Protein AF-A0A942C5V6-F1 (afdb_monomer_lite)

Radius of gyration: 19.65 Å; chains: 1; bounding box: 62×23×54 Å

Structure (mmCIF, N/CA/C/O backbone):
data_AF-A0A942C5V6-F1
#
_entry.id   AF-A0A942C5V6-F1
#
loop_
_atom_site.group_PDB
_atom_site.id
_atom_site.type_symbol
_atom_site.label_atom_id
_atom_site.label_alt_id
_atom_site.label_comp_id
_atom_site.label_asym_id
_atom_site.label_entity_id
_atom_site.label_seq_id
_atom_site.pdbx_PDB_ins_code
_atom_site.Cartn_x
_atom_site.Cartn_y
_atom_site.Cartn_z
_atom_site.occupancy
_atom_site.B_iso_or_equiv
_atom_site.auth_seq_id
_atom_site.auth_comp_id
_atom_site.auth_asym_id
_atom_site.auth_atom_id
_atom_site.pdbx_PDB_model_num
ATOM 1 N N . MET A 1 1 ? -12.165 6.910 30.866 1.00 68.25 1 MET A N 1
ATOM 2 C CA . MET A 1 1 ? -12.726 6.127 29.734 1.00 68.25 1 MET A CA 1
ATOM 3 C C . MET A 1 1 ? -12.977 6.981 28.487 1.00 68.25 1 MET A C 1
ATOM 5 O O . MET A 1 1 ? -12.612 6.541 27.406 1.00 68.25 1 MET A O 1
ATOM 9 N N . GLN A 1 2 ? -13.492 8.211 28.615 1.00 85.50 2 GLN A N 1
ATOM 10 C CA . GLN A 1 2 ? -13.750 9.130 27.489 1.00 85.50 2 GLN A CA 1
ATOM 11 C C . GLN A 1 2 ? -12.512 9.449 26.628 1.00 85.50 2 GLN A C 1
ATOM 13 O O . GLN A 1 2 ? -12.563 9.293 25.414 1.00 85.50 2 GLN A O 1
ATOM 18 N N . LYS A 1 3 ? -11.364 9.772 27.247 1.00 88.94 3 LYS A N 1
ATOM 19 C CA . LYS A 1 3 ? -10.102 10.026 26.518 1.00 88.94 3 LYS A CA 1
ATOM 20 C C . LYS A 1 3 ? -9.685 8.855 25.614 1.00 88.94 3 LYS A C 1
ATOM 22 O O . LYS A 1 3 ? -9.271 9.074 24.485 1.00 88.94 3 LYS A O 1
ATOM 27 N N . ARG A 1 4 ? -9.847 7.605 26.077 1.00 91.69 4 ARG A N 1
ATOM 28 C CA . ARG A 1 4 ? -9.517 6.404 25.283 1.00 91.69 4 ARG A CA 1
ATOM 29 C C . ARG A 1 4 ? -10.424 6.268 24.062 1.00 91.69 4 ARG A C 1
ATOM 31 O O . ARG A 1 4 ? -9.908 5.962 22.994 1.00 91.69 4 ARG A O 1
ATOM 38 N N . LYS A 1 5 ? -11.730 6.532 24.216 1.00 90.56 5 LYS A N 1
ATOM 39 C CA . 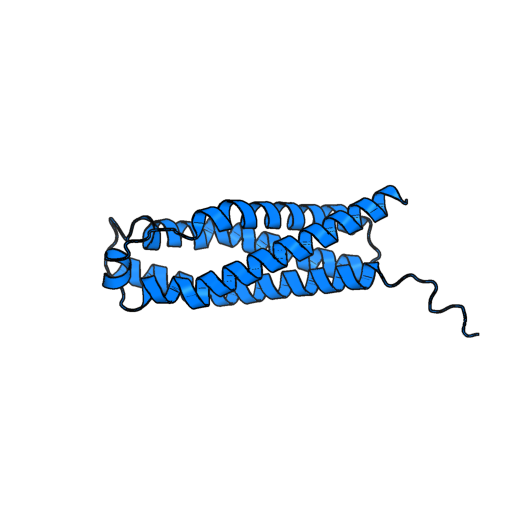LYS A 1 5 ? -12.707 6.527 23.112 1.00 90.56 5 LYS A CA 1
ATOM 40 C C . LYS A 1 5 ? -12.375 7.587 22.059 1.00 90.56 5 LYS A C 1
ATOM 42 O O . LYS A 1 5 ? -12.331 7.267 20.880 1.00 90.56 5 LYS A O 1
ATOM 47 N N . ILE A 1 6 ? -12.059 8.811 22.491 1.00 94.00 6 ILE A N 1
ATOM 48 C CA . ILE A 1 6 ? -11.652 9.900 21.588 1.00 94.00 6 ILE A CA 1
ATOM 49 C C . ILE A 1 6 ? -10.410 9.493 20.789 1.00 94.00 6 ILE A C 1
ATOM 51 O O . ILE A 1 6 ? -10.410 9.579 19.567 1.00 94.00 6 ILE A O 1
ATOM 55 N N . VAL A 1 7 ? -9.376 8.976 21.460 1.00 96.38 7 VAL A N 1
ATOM 56 C CA . VAL A 1 7 ? -8.151 8.532 20.778 1.00 96.38 7 VAL A CA 1
ATOM 57 C C . VAL A 1 7 ? -8.438 7.404 19.785 1.00 96.38 7 VAL A C 1
ATOM 59 O O . VAL A 1 7 ? -7.939 7.446 18.666 1.00 96.38 7 VAL A O 1
ATOM 62 N N . THR A 1 8 ? -9.261 6.415 20.151 1.00 96.12 8 THR A N 1
ATOM 63 C CA . THR A 1 8 ? -9.609 5.323 19.223 1.00 96.12 8 THR A CA 1
ATOM 64 C C . THR A 1 8 ? -10.367 5.829 18.003 1.00 96.12 8 THR A C 1
ATOM 66 O O . THR A 1 8 ? -10.067 5.388 16.898 1.00 96.12 8 THR A O 1
ATOM 69 N N . GLN A 1 9 ? -11.293 6.775 18.173 1.00 95.81 9 GLN A N 1
ATOM 70 C CA . GLN A 1 9 ? -12.003 7.377 17.046 1.00 95.81 9 GLN A CA 1
ATOM 71 C C . GLN A 1 9 ? -11.079 8.195 16.143 1.00 95.81 9 GLN A C 1
ATOM 73 O O . GLN A 1 9 ? -11.139 8.024 14.930 1.00 95.81 9 GLN A O 1
ATOM 78 N N . ILE A 1 10 ? -10.191 9.023 16.704 1.00 97.62 10 ILE A N 1
ATOM 79 C CA . ILE A 1 10 ? -9.213 9.793 15.917 1.00 97.62 10 ILE A CA 1
ATOM 80 C C . ILE A 1 10 ? -8.321 8.851 15.099 1.00 97.62 10 ILE A C 1
ATOM 82 O O . ILE A 1 10 ? -8.116 9.076 13.909 1.00 97.62 10 ILE A O 1
ATOM 86 N N . VAL A 1 11 ? -7.822 7.775 15.716 1.00 98.31 11 VAL A N 1
ATOM 87 C CA . VAL A 1 11 ? -6.972 6.792 15.029 1.00 98.31 11 VAL A CA 1
ATOM 88 C C . VAL A 1 11 ? -7.740 6.051 13.938 1.00 98.31 11 VAL A C 1
ATOM 90 O O . VAL A 1 11 ? -7.197 5.866 12.856 1.00 98.31 11 VAL A O 1
ATOM 93 N N . LEU A 1 12 ? -8.991 5.652 14.182 1.00 98.06 12 LEU A N 1
ATOM 94 C CA . LEU A 1 12 ? -9.815 4.996 13.164 1.00 98.06 12 LEU A CA 1
ATOM 95 C C . LEU A 1 12 ? -10.106 5.921 11.978 1.00 98.06 12 LEU A C 1
ATOM 97 O O . LEU A 1 12 ? -9.969 5.491 10.837 1.00 98.06 12 LEU A O 1
ATOM 101 N N . TRP A 1 13 ? -10.455 7.184 12.232 1.00 98.38 13 TRP A N 1
ATOM 102 C CA . TRP A 1 13 ? -10.629 8.186 11.180 1.00 98.38 13 TRP A CA 1
ATOM 103 C C . TRP A 1 13 ? -9.346 8.376 10.371 1.00 98.38 13 TRP A C 1
ATOM 105 O O . TRP A 1 13 ? -9.364 8.253 9.147 1.00 98.38 13 TRP A O 1
ATOM 115 N N . GLY A 1 14 ? -8.222 8.619 11.051 1.00 98.56 14 GLY A N 1
ATOM 116 C CA . GLY A 1 14 ? -6.920 8.784 10.405 1.00 98.56 14 GLY A CA 1
ATOM 117 C C . GLY A 1 14 ? -6.515 7.557 9.588 1.00 98.56 14 GLY A C 1
ATOM 118 O O . GLY A 1 14 ? -6.042 7.691 8.458 1.00 98.56 14 GLY A O 1
ATOM 119 N N . PHE A 1 15 ? -6.778 6.357 10.108 1.00 98.75 15 PHE A N 1
ATOM 120 C CA . PHE A 1 15 ? -6.570 5.108 9.386 1.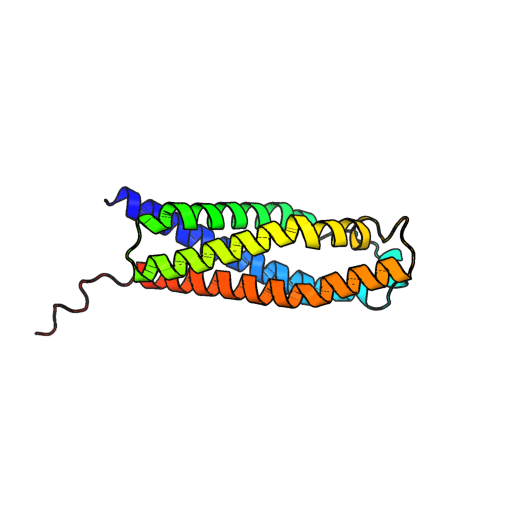00 98.75 15 PHE A CA 1
ATOM 121 C C . PHE A 1 15 ? -7.435 5.026 8.129 1.00 98.75 15 PHE A C 1
ATOM 123 O O . PHE A 1 15 ? -6.895 4.834 7.049 1.00 98.75 15 PHE A O 1
ATOM 130 N N . VAL A 1 16 ? -8.756 5.197 8.233 1.00 98.56 16 VAL A N 1
ATOM 131 C CA . VAL A 1 16 ? -9.670 5.058 7.087 1.00 98.56 16 VAL A CA 1
ATOM 132 C C . VAL A 1 16 ? -9.334 6.056 5.979 1.00 98.56 16 VAL A C 1
ATOM 134 O O . VAL A 1 16 ? -9.327 5.680 4.807 1.00 98.56 16 VAL A O 1
ATOM 137 N N . LEU A 1 17 ? -9.017 7.303 6.339 1.00 98.69 17 LEU A N 1
ATOM 138 C CA . LEU A 1 17 ? -8.647 8.341 5.377 1.00 98.69 17 LEU A CA 1
ATOM 139 C C . LEU A 1 17 ? -7.306 8.035 4.700 1.00 98.69 17 LEU A C 1
ATOM 141 O O . LEU A 1 17 ? -7.217 8.062 3.474 1.00 98.69 17 LEU A O 1
ATOM 145 N N . SER A 1 18 ? -6.271 7.698 5.475 1.00 98.69 18 SER A N 1
ATOM 146 C CA . SER A 1 18 ? -4.951 7.367 4.914 1.00 98.69 18 SER A CA 1
ATOM 147 C C . SER A 1 18 ? -4.971 6.077 4.085 1.00 98.69 18 SER A C 1
ATOM 149 O O . SER A 1 18 ? -4.372 6.037 3.012 1.00 98.69 18 SER A O 1
ATOM 151 N N . ALA A 1 19 ? -5.713 5.056 4.521 1.00 98.62 19 ALA A N 1
ATOM 152 C CA . ALA A 1 19 ? -5.923 3.811 3.786 1.00 98.62 19 ALA A CA 1
ATOM 153 C C . ALA A 1 19 ? -6.658 4.049 2.462 1.00 98.62 19 ALA A C 1
ATOM 155 O O . ALA A 1 19 ? -6.251 3.509 1.434 1.00 98.62 19 ALA A O 1
ATOM 156 N N . GLY A 1 20 ? -7.706 4.880 2.468 1.00 98.50 20 GLY A N 1
ATOM 157 C CA . GLY A 1 20 ? -8.443 5.255 1.261 1.00 98.50 20 GLY A CA 1
ATOM 158 C C . GLY A 1 20 ? -7.563 6.006 0.261 1.00 98.50 20 GLY A C 1
ATOM 159 O O . GLY A 1 20 ? -7.512 5.632 -0.910 1.00 98.50 20 GLY A O 1
ATOM 160 N N . LEU A 1 21 ? -6.798 7.001 0.730 1.00 98.25 21 LEU A N 1
ATOM 161 C CA . LEU A 1 21 ? -5.838 7.739 -0.099 1.00 98.25 21 LEU A CA 1
ATOM 162 C C . LEU A 1 21 ? -4.788 6.811 -0.718 1.00 98.25 21 LEU A C 1
ATOM 164 O O . LEU A 1 21 ? -4.545 6.876 -1.923 1.00 98.25 21 LEU A O 1
ATOM 168 N N . LEU A 1 22 ? -4.185 5.928 0.083 1.00 98.25 22 LEU A N 1
ATOM 169 C CA . LEU A 1 22 ? -3.163 5.009 -0.410 1.00 98.25 22 LEU A CA 1
ATOM 170 C C . LEU A 1 22 ? -3.748 3.964 -1.368 1.00 98.25 22 LEU A C 1
ATOM 172 O O . LEU A 1 22 ? -3.114 3.634 -2.367 1.00 98.25 22 LEU A O 1
ATOM 176 N N . THR A 1 23 ? -4.961 3.474 -1.104 1.00 98.38 23 THR A N 1
ATOM 177 C CA . THR A 1 23 ? -5.665 2.538 -1.992 1.00 98.38 23 THR A CA 1
ATOM 178 C C . THR A 1 23 ? -5.946 3.189 -3.343 1.00 98.38 23 THR A C 1
ATOM 180 O O . THR A 1 23 ? -5.561 2.636 -4.371 1.00 98.38 23 THR A O 1
ATOM 183 N N . GLY A 1 24 ? -6.532 4.391 -3.356 1.00 97.88 24 GLY A N 1
ATOM 184 C CA . GLY A 1 24 ? -6.789 5.139 -4.588 1.00 97.88 24 GLY A CA 1
ATOM 185 C C . GLY A 1 24 ? -5.507 5.459 -5.360 1.00 97.88 24 GLY A C 1
ATOM 186 O O . GLY A 1 24 ? -5.429 5.199 -6.558 1.00 97.88 24 GLY A O 1
ATOM 187 N N . GLY A 1 25 ? -4.467 5.936 -4.668 1.00 97.62 25 GLY A N 1
ATOM 188 C CA . GLY A 1 25 ? -3.163 6.205 -5.277 1.00 97.62 25 GLY A CA 1
ATOM 189 C C . GLY A 1 25 ? -2.502 4.951 -5.853 1.00 97.62 25 GLY A C 1
ATOM 190 O O . GLY A 1 25 ? -1.946 4.991 -6.944 1.00 97.62 25 GLY A O 1
ATOM 191 N N . SER A 1 26 ? -2.610 3.813 -5.166 1.00 97.25 26 SER A N 1
ATOM 192 C CA . SER A 1 26 ? -2.088 2.522 -5.629 1.00 97.25 26 SER A CA 1
ATOM 193 C C . SER A 1 26 ? -2.841 1.990 -6.854 1.00 97.25 26 SER A C 1
ATOM 195 O O . SER A 1 26 ? -2.221 1.397 -7.743 1.00 97.25 26 SER A O 1
ATOM 197 N N . ILE A 1 27 ? -4.160 2.208 -6.920 1.00 97.81 27 ILE A N 1
ATOM 198 C CA . ILE A 1 27 ? -4.973 1.894 -8.102 1.00 97.81 27 ILE A CA 1
ATOM 199 C C . ILE A 1 27 ? -4.542 2.774 -9.272 1.00 97.81 27 ILE A C 1
ATOM 201 O O . ILE A 1 27 ? -4.255 2.254 -10.345 1.00 97.81 27 ILE A O 1
ATOM 205 N N . PHE A 1 28 ? -4.415 4.084 -9.055 1.00 97.38 28 PHE A N 1
ATOM 206 C CA . PHE A 1 28 ? -3.927 5.016 -10.070 1.00 97.38 28 PHE A CA 1
ATOM 207 C C . PHE A 1 28 ? -2.519 4.645 -10.568 1.00 97.38 28 PHE A C 1
ATOM 209 O O . PHE A 1 28 ? -2.282 4.610 -11.774 1.00 97.38 28 PHE A O 1
ATOM 216 N N . GLU A 1 29 ? -1.599 4.285 -9.667 1.00 96.44 29 GLU A N 1
ATOM 217 C CA . GLU A 1 29 ? -0.254 3.830 -10.031 1.00 96.44 29 GLU A CA 1
ATOM 218 C C . GLU A 1 29 ? -0.303 2.600 -10.944 1.00 96.44 29 GLU A C 1
ATOM 220 O O . GLU A 1 29 ? 0.360 2.580 -11.977 1.00 96.44 29 GLU A O 1
ATOM 225 N N . GLY A 1 30 ? -1.096 1.581 -10.602 1.00 95.94 30 GLY A N 1
ATOM 226 C CA . GLY A 1 30 ? -1.141 0.343 -11.387 1.00 95.94 30 GLY A CA 1
ATOM 227 C C . GLY A 1 30 ? -1.956 0.445 -12.677 1.00 95.94 30 GLY A C 1
ATOM 228 O O . GLY A 1 30 ? -1.589 -0.170 -13.674 1.00 95.94 30 GLY A O 1
ATOM 229 N N . ALA A 1 31 ? -3.047 1.212 -12.675 1.00 96.62 31 ALA A N 1
ATOM 230 C CA . ALA A 1 31 ? -3.971 1.303 -13.805 1.00 96.62 31 ALA A CA 1
ATOM 231 C C . ALA A 1 31 ? -3.606 2.407 -14.805 1.00 96.62 31 ALA A C 1
ATOM 233 O O . ALA A 1 31 ? -3.906 2.268 -15.987 1.00 96.62 31 ALA A O 1
ATOM 234 N N . VAL A 1 32 ? -2.975 3.493 -14.346 1.00 95.69 32 VAL A N 1
ATOM 235 C CA . VAL A 1 32 ? -2.667 4.663 -15.183 1.00 95.69 32 VAL A CA 1
ATOM 236 C C . VAL A 1 32 ? -1.167 4.820 -15.384 1.00 95.69 32 VAL A C 1
ATOM 238 O O . VAL A 1 32 ? -0.716 4.800 -16.522 1.00 95.69 32 VAL A O 1
ATOM 241 N N . LEU A 1 33 ? -0.375 4.941 -14.313 1.00 95.50 33 LEU A N 1
ATOM 242 C CA . LEU A 1 33 ? 1.060 5.228 -14.458 1.00 95.50 33 LEU A CA 1
ATOM 243 C C . LEU A 1 33 ? 1.849 4.037 -15.002 1.00 95.50 33 LEU A C 1
ATOM 245 O O . LEU A 1 33 ? 2.629 4.190 -15.937 1.00 95.50 33 LEU A O 1
ATOM 249 N N . THR A 1 34 ? 1.619 2.843 -14.456 1.00 96.25 34 THR A N 1
ATOM 250 C CA . THR A 1 34 ? 2.382 1.640 -14.811 1.00 96.25 34 THR A CA 1
ATOM 251 C C . THR A 1 34 ? 2.295 1.316 -16.304 1.00 96.25 34 THR A C 1
ATOM 253 O O . THR A 1 34 ? 3.339 1.054 -16.904 1.00 96.25 34 THR A O 1
ATOM 256 N N . PRO A 1 35 ? 1.120 1.353 -16.967 1.00 96.75 35 PRO A N 1
ATOM 257 C CA . PRO A 1 35 ? 1.052 1.145 -18.411 1.00 96.75 35 PRO A CA 1
ATOM 258 C C . PRO A 1 35 ? 1.854 2.166 -19.223 1.00 96.75 35 PRO A C 1
ATOM 260 O O . PRO A 1 35 ? 2.454 1.778 -20.220 1.00 96.75 35 PRO A O 1
ATOM 263 N N . LEU A 1 36 ? 1.931 3.433 -18.797 1.00 95.88 36 LEU A N 1
ATOM 264 C CA . LEU A 1 36 ? 2.636 4.474 -19.556 1.00 95.88 36 LEU A CA 1
ATOM 265 C C . LEU A 1 36 ? 4.122 4.145 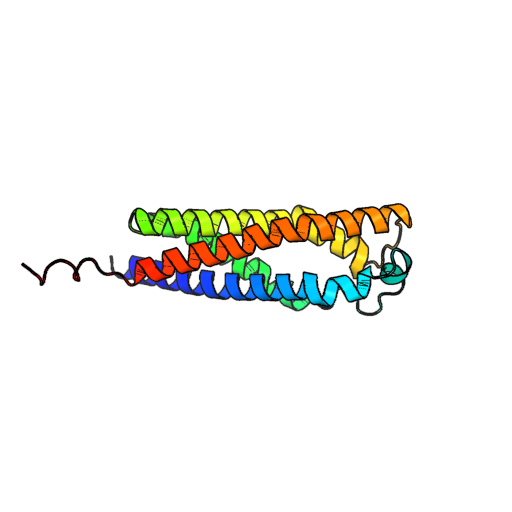-19.730 1.00 95.88 36 LEU A C 1
ATOM 267 O O . LEU A 1 36 ? 4.639 4.218 -20.844 1.00 95.88 36 LEU A O 1
ATOM 271 N N . TRP A 1 37 ? 4.790 3.705 -18.663 1.00 96.06 37 TRP A N 1
ATOM 272 C CA . TRP A 1 37 ? 6.218 3.389 -18.704 1.00 96.06 37 TRP A CA 1
ATOM 273 C C . TRP A 1 37 ? 6.528 1.910 -19.005 1.00 96.06 37 TRP A C 1
ATOM 275 O O . TRP A 1 37 ? 7.670 1.579 -19.326 1.00 96.06 37 TRP A O 1
ATOM 285 N N . SER A 1 38 ? 5.536 1.004 -18.972 1.00 96.88 38 SER A N 1
ATOM 286 C CA . SER A 1 38 ? 5.733 -0.451 -19.174 1.00 96.88 38 SER A CA 1
ATOM 287 C C . SER A 1 38 ? 5.071 -1.066 -20.417 1.00 96.88 38 SER A C 1
ATOM 289 O O . SER A 1 38 ? 4.991 -2.293 -20.511 1.00 96.88 38 SER A O 1
ATOM 291 N N . HIS A 1 39 ? 4.563 -0.263 -2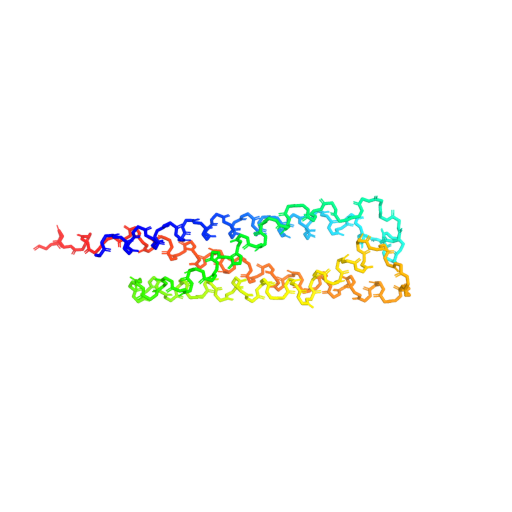1.356 1.00 96.06 39 HIS A N 1
ATOM 292 C CA . HIS A 1 39 ? 3.810 -0.773 -22.511 1.00 96.06 39 HIS A CA 1
ATOM 293 C C . HIS A 1 39 ? 4.659 -1.543 -23.541 1.00 96.06 39 HIS A C 1
ATOM 295 O O . HIS A 1 39 ? 4.136 -2.455 -24.176 1.00 96.06 39 HIS A O 1
ATOM 301 N N . ALA A 1 40 ? 5.941 -1.204 -23.708 1.00 97.19 40 ALA A N 1
ATOM 302 C CA . ALA A 1 40 ? 6.827 -1.783 -24.723 1.00 97.19 40 ALA A CA 1
ATOM 303 C C . ALA A 1 40 ? 8.218 -2.040 -24.126 1.00 97.19 40 ALA A C 1
ATOM 305 O O . ALA A 1 40 ? 9.174 -1.311 -24.380 1.00 97.19 40 ALA A O 1
ATOM 306 N N . LEU A 1 41 ? 8.307 -3.040 -23.249 1.00 97.19 41 LEU A N 1
ATOM 307 C CA . LEU A 1 41 ? 9.543 -3.369 -22.538 1.00 97.19 41 LEU A CA 1
ATOM 308 C C . LEU A 1 41 ? 10.589 -4.024 -23.457 1.00 97.19 41 LEU A C 1
ATOM 310 O O . LEU A 1 41 ? 10.204 -4.849 -24.285 1.00 97.19 41 LEU A O 1
ATOM 314 N N . PRO A 1 42 ? 11.895 -3.788 -23.211 1.00 97.81 42 PRO A N 1
ATOM 315 C CA . PRO A 1 42 ? 12.472 -2.877 -22.209 1.00 97.81 42 PRO A CA 1
ATOM 316 C C . PRO A 1 42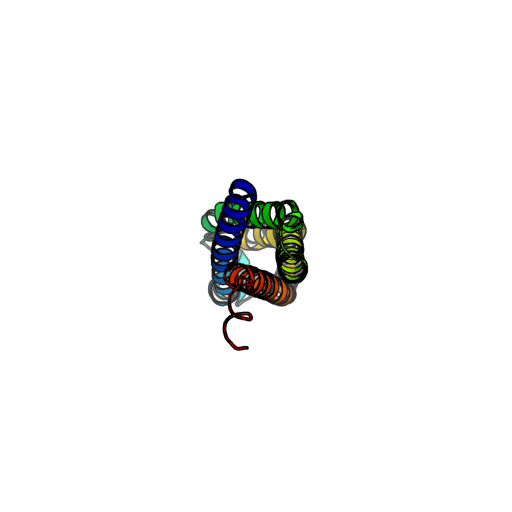 ? 12.539 -1.399 -22.645 1.00 97.81 42 PRO A C 1
ATOM 318 O O . PRO A 1 42 ? 12.834 -0.538 -21.813 1.00 97.81 42 PRO A O 1
ATOM 321 N N . GLU A 1 43 ? 12.287 -1.085 -23.916 1.00 97.94 43 GLU A N 1
ATOM 322 C CA . GLU A 1 43 ? 12.481 0.248 -24.503 1.00 97.94 43 GLU A CA 1
ATOM 323 C C . GLU A 1 43 ? 11.664 1.336 -23.795 1.00 97.94 43 GLU A C 1
ATOM 325 O O . GLU A 1 43 ? 12.206 2.399 -23.491 1.00 97.94 43 GLU A O 1
ATOM 330 N N . SER A 1 44 ? 10.404 1.062 -23.443 1.00 97.25 44 SER A N 1
ATOM 331 C CA . SER A 1 44 ? 9.524 2.030 -22.777 1.00 97.25 44 SER A CA 1
ATOM 332 C C . SER A 1 44 ? 10.031 2.466 -21.398 1.00 97.25 44 SER A C 1
ATOM 334 O O . SER A 1 44 ? 9.795 3.603 -21.000 1.00 97.25 44 SER A O 1
ATOM 336 N N . VAL A 1 45 ? 10.762 1.598 -20.682 1.00 97.56 45 VAL A N 1
ATOM 337 C CA . VAL A 1 45 ? 11.414 1.948 -19.404 1.00 97.56 45 VAL A CA 1
ATOM 338 C C . VAL A 1 45 ? 12.615 2.855 -19.651 1.00 97.56 45 VAL A C 1
ATOM 340 O O . VAL A 1 45 ? 12.778 3.859 -18.965 1.00 97.56 45 VAL A O 1
ATOM 343 N N . ARG A 1 46 ? 13.445 2.526 -20.649 1.00 97.44 46 ARG A N 1
ATOM 344 C CA . ARG A 1 46 ? 14.651 3.304 -20.980 1.00 97.44 46 ARG A CA 1
ATOM 345 C C . ARG A 1 46 ? 14.323 4.705 -21.482 1.00 97.44 46 ARG A C 1
ATOM 347 O O . ARG A 1 46 ? 15.074 5.641 -21.244 1.00 97.44 46 ARG A O 1
ATOM 354 N N . GLN A 1 47 ? 13.211 4.833 -22.196 1.00 96.44 47 GLN A N 1
ATOM 355 C CA . GLN A 1 47 ? 12.765 6.086 -22.796 1.00 96.44 47 GLN A CA 1
ATOM 356 C C . GLN A 1 47 ? 11.832 6.890 -21.883 1.00 96.44 47 GLN A C 1
ATOM 358 O O . GLN A 1 47 ? 11.390 7.965 -22.279 1.00 96.44 47 GLN A O 1
ATOM 363 N N . TRP A 1 48 ? 11.517 6.398 -20.678 1.00 96.12 48 TRP A N 1
ATOM 364 C CA . TRP A 1 48 ? 10.571 7.047 -19.774 1.00 96.12 48 TRP A CA 1
ATOM 365 C C . TRP A 1 48 ? 11.083 8.415 -19.295 1.00 96.12 48 TRP A C 1
ATOM 367 O O . TRP A 1 48 ? 12.023 8.462 -18.501 1.00 96.12 48 TRP A O 1
ATOM 377 N N . PRO A 1 49 ? 10.475 9.547 -19.697 1.00 94.19 49 PRO A N 1
ATOM 378 C CA . PRO A 1 49 ? 11.085 10.857 -19.470 1.00 94.19 49 PRO A CA 1
ATOM 379 C C . PRO A 1 49 ? 10.719 11.477 -18.114 1.00 94.19 49 PRO A C 1
ATOM 381 O O . PRO A 1 49 ? 11.312 12.478 -17.720 1.00 94.19 49 PRO A O 1
ATOM 384 N N . TYR A 1 50 ? 9.737 10.919 -17.401 1.00 92.75 50 TYR A N 1
ATOM 385 C CA . TYR A 1 50 ? 9.147 11.560 -16.219 1.00 92.75 50 TYR A CA 1
ATOM 386 C C . TYR A 1 50 ? 9.703 11.052 -14.882 1.00 92.75 50 TYR A C 1
ATOM 388 O O . TYR A 1 50 ? 9.365 11.607 -13.835 1.00 92.75 50 TYR A O 1
ATOM 396 N N . GLY A 1 51 ? 10.552 10.017 -14.898 1.00 90.56 51 GLY A N 1
ATOM 397 C CA . GLY A 1 51 ? 11.084 9.394 -13.685 1.00 90.56 51 GLY A CA 1
ATOM 398 C C . GLY A 1 51 ? 9.975 8.977 -12.710 1.00 90.56 51 GLY A C 1
ATOM 399 O O . GLY A 1 51 ? 8.874 8.615 -13.117 1.00 90.56 51 GLY A O 1
ATOM 400 N N . THR A 1 52 ? 10.234 9.074 -11.404 1.00 91.44 52 THR A N 1
ATOM 401 C CA . THR A 1 52 ? 9.254 8.725 -10.355 1.00 91.44 52 THR A CA 1
ATOM 402 C C . THR A 1 52 ? 8.322 9.895 -10.020 1.00 91.44 52 THR A C 1
ATOM 404 O O . THR A 1 52 ? 8.366 10.466 -8.925 1.00 91.44 52 THR A O 1
ATOM 407 N N . VAL A 1 53 ? 7.458 10.282 -10.961 1.00 91.81 53 VAL A N 1
ATOM 408 C CA . VAL A 1 53 ? 6.531 11.426 -10.815 1.00 91.81 53 VAL A CA 1
ATOM 409 C C . VAL A 1 53 ? 5.608 11.309 -9.589 1.00 91.81 53 VAL A C 1
ATOM 411 O O . VAL A 1 53 ? 5.287 12.303 -8.937 1.00 91.81 53 VAL A O 1
ATOM 414 N N . GLN A 1 54 ? 5.235 10.086 -9.214 1.00 92.44 54 GLN A N 1
ATOM 415 C CA . GLN A 1 54 ? 4.379 9.767 -8.073 1.00 92.44 54 GLN A CA 1
ATOM 416 C C . GLN A 1 54 ? 5.104 9.773 -6.719 1.00 92.44 54 GLN A C 1
ATOM 418 O O . GLN A 1 54 ? 4.448 9.731 -5.674 1.00 92.44 54 GLN A O 1
ATOM 423 N N . SER A 1 55 ? 6.440 9.846 -6.706 1.00 92.31 55 SER A N 1
ATOM 424 C CA . SER A 1 55 ? 7.252 9.738 -5.483 1.00 92.31 55 SER A CA 1
ATOM 425 C C . SER A 1 55 ? 6.833 10.733 -4.403 1.00 92.31 55 SER A C 1
ATOM 427 O O . SER A 1 55 ? 6.708 10.352 -3.243 1.00 92.31 55 SER A O 1
ATOM 429 N N . LYS A 1 56 ? 6.534 11.985 -4.774 1.00 94.00 56 LYS A N 1
ATOM 430 C CA . LYS A 1 56 ? 6.112 13.037 -3.832 1.00 94.00 56 LYS A CA 1
ATOM 431 C C . LYS A 1 56 ? 4.816 12.686 -3.101 1.00 94.00 56 LYS A C 1
ATOM 433 O O . LYS A 1 56 ? 4.710 12.926 -1.902 1.00 94.00 56 LYS A O 1
ATOM 438 N N . PHE A 1 57 ? 3.849 12.099 -3.806 1.00 96.38 57 PHE A N 1
ATOM 439 C CA . PHE A 1 57 ? 2.597 11.652 -3.201 1.00 96.38 57 PHE A CA 1
ATOM 440 C C . PHE A 1 57 ? 2.850 10.490 -2.232 1.00 96.38 57 PHE A C 1
ATOM 442 O O . PHE A 1 57 ? 2.473 10.557 -1.060 1.00 96.38 57 PHE A O 1
ATOM 449 N N . PHE A 1 58 ? 3.547 9.444 -2.689 1.00 96.62 58 PHE A N 1
ATOM 450 C CA . PHE A 1 58 ? 3.782 8.249 -1.875 1.00 96.62 58 PHE A CA 1
ATOM 451 C C . PHE A 1 58 ? 4.743 8.478 -0.705 1.00 96.62 58 PHE A C 1
ATOM 453 O O . PHE A 1 58 ? 4.610 7.789 0.309 1.00 96.62 58 PHE A O 1
ATOM 460 N N . ALA A 1 59 ? 5.638 9.466 -0.798 1.00 95.62 59 ALA A N 1
ATOM 461 C CA . ALA A 1 59 ? 6.512 9.899 0.291 1.00 95.62 59 ALA A CA 1
ATOM 462 C C . ALA A 1 59 ? 5.732 10.433 1.502 1.00 95.62 59 ALA A C 1
ATOM 464 O O . ALA A 1 59 ? 6.238 10.377 2.618 1.00 95.62 59 ALA A O 1
ATOM 465 N N . VAL A 1 60 ? 4.500 10.913 1.304 1.00 97.31 60 VAL A N 1
ATOM 466 C CA . VAL A 1 60 ? 3.618 11.367 2.389 1.00 97.31 60 VAL A CA 1
ATOM 467 C C . VAL A 1 60 ? 2.560 10.314 2.712 1.00 97.31 60 VAL A C 1
ATOM 469 O O . VAL A 1 60 ? 2.367 9.963 3.876 1.00 97.31 60 VAL A O 1
ATOM 472 N N . ALA A 1 61 ? 1.894 9.770 1.690 1.00 97.88 61 ALA A N 1
ATOM 473 C CA . ALA A 1 61 ? 0.786 8.837 1.876 1.00 97.88 61 ALA A CA 1
ATOM 474 C C . ALA A 1 61 ? 1.221 7.531 2.564 1.00 97.88 61 ALA A C 1
ATOM 476 O O . ALA A 1 61 ? 0.528 7.051 3.463 1.00 97.88 61 ALA A O 1
ATOM 477 N N . THR A 1 62 ? 2.381 6.974 2.191 1.00 97.75 62 THR A N 1
ATOM 478 C CA . THR A 1 62 ? 2.847 5.684 2.729 1.00 97.75 62 THR A CA 1
ATOM 479 C C . THR A 1 62 ? 3.240 5.786 4.207 1.00 97.75 62 THR A C 1
ATOM 481 O O . THR A 1 62 ? 2.728 4.983 4.991 1.00 97.75 62 THR A O 1
ATOM 484 N N . PRO A 1 63 ? 4.066 6.761 4.653 1.00 98.00 63 PRO A N 1
ATOM 485 C CA . PRO A 1 63 ? 4.372 6.907 6.078 1.00 98.00 63 PRO A CA 1
ATOM 486 C C . PRO A 1 63 ? 3.145 7.231 6.931 1.00 98.00 63 PRO A C 1
ATOM 488 O O . PRO A 1 63 ? 3.023 6.716 8.040 1.00 98.00 63 PRO A O 1
ATOM 491 N N . LEU A 1 64 ? 2.209 8.035 6.413 1.00 98.25 64 LEU A N 1
ATOM 492 C CA . LEU A 1 64 ? 0.974 8.356 7.127 1.00 98.25 64 LEU A CA 1
ATOM 493 C C . LEU A 1 64 ? 0.113 7.105 7.345 1.00 98.25 64 LEU A C 1
ATOM 495 O O . LEU A 1 64 ? -0.356 6.852 8.455 1.00 98.25 64 LEU A O 1
ATOM 499 N N . TYR A 1 65 ? -0.047 6.289 6.304 1.00 98.75 65 TYR A N 1
ATOM 500 C CA . TYR A 1 65 ? -0.754 5.017 6.406 1.00 98.75 65 TYR A CA 1
ATOM 501 C C . TYR A 1 65 ? -0.047 4.029 7.342 1.00 98.75 65 TYR A C 1
ATOM 503 O O . TYR A 1 65 ? -0.706 3.357 8.137 1.00 98.75 65 TYR A O 1
ATOM 511 N N . ALA A 1 66 ? 1.286 3.965 7.308 1.00 98.69 66 ALA A N 1
ATOM 512 C CA . ALA A 1 66 ? 2.074 3.139 8.221 1.00 98.69 66 ALA A CA 1
ATOM 513 C C . ALA A 1 66 ? 1.864 3.550 9.685 1.00 98.69 66 ALA A C 1
ATOM 515 O O . ALA A 1 66 ? 1.594 2.699 10.537 1.00 98.69 66 ALA A O 1
ATOM 516 N N . LEU A 1 67 ? 1.924 4.858 9.960 1.00 98.62 67 LEU A N 1
ATOM 517 C CA . LEU A 1 67 ? 1.691 5.428 11.282 1.00 98.62 67 LEU A CA 1
ATOM 518 C C . LEU A 1 67 ? 0.310 5.037 11.811 1.00 98.62 67 LEU A C 1
ATOM 520 O O . LEU A 1 67 ? 0.206 4.528 12.926 1.00 98.62 67 LEU A O 1
ATOM 524 N N . PHE A 1 68 ? -0.747 5.234 11.019 1.00 98.75 68 PHE A N 1
ATOM 525 C CA . PHE A 1 68 ? -2.098 4.899 11.463 1.00 98.75 68 PHE A CA 1
ATOM 526 C C . PHE A 1 68 ? -2.359 3.395 11.523 1.00 98.75 68 PHE A C 1
ATOM 528 O O . PHE A 1 68 ? -3.099 2.966 12.403 1.00 98.75 68 PHE A O 1
ATOM 535 N N . SER A 1 69 ? -1.725 2.584 10.674 1.00 98.69 69 SER A N 1
ATOM 536 C CA . SER A 1 69 ? -1.790 1.118 10.770 1.00 98.69 69 SER A CA 1
ATOM 537 C C . SER A 1 69 ? -1.204 0.632 12.096 1.00 98.69 69 SER A C 1
ATOM 539 O O . SER A 1 69 ? -1.845 -0.131 12.819 1.00 98.69 69 SER A O 1
ATOM 541 N N . LEU A 1 70 ? -0.023 1.138 12.470 1.00 98.75 70 LEU A N 1
ATOM 542 C CA . LEU A 1 70 ? 0.610 0.818 13.748 1.00 98.75 70 LEU A CA 1
ATOM 543 C C . LEU A 1 70 ? -0.205 1.351 14.932 1.00 98.75 70 LEU A C 1
ATOM 545 O O . LEU A 1 70 ? -0.477 0.614 15.881 1.00 98.75 70 LEU A O 1
ATOM 549 N N . ALA A 1 71 ? -0.628 2.616 14.877 1.00 98.50 71 ALA A N 1
ATOM 550 C CA . ALA A 1 71 ? -1.446 3.217 15.923 1.00 98.50 71 ALA A CA 1
ATOM 551 C C . ALA A 1 71 ? -2.736 2.417 16.137 1.00 98.50 71 ALA A C 1
ATOM 553 O O . ALA A 1 71 ? -3.089 2.143 17.283 1.00 98.50 71 ALA A O 1
ATOM 554 N N . LEU A 1 72 ? -3.397 1.983 15.056 1.00 98.44 72 LEU A N 1
ATOM 55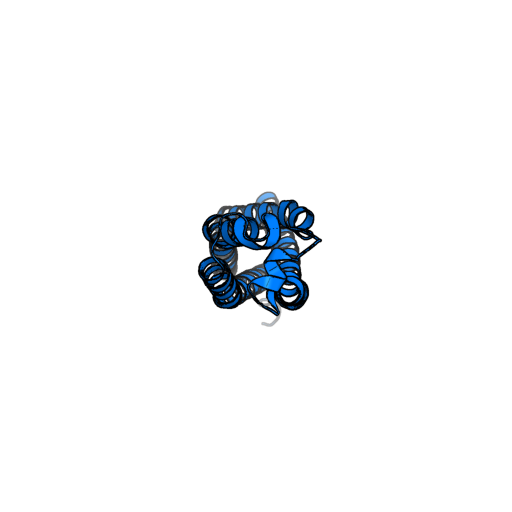5 C CA . LEU A 1 72 ? -4.621 1.191 15.111 1.00 98.44 72 LEU A CA 1
ATOM 556 C C . LEU A 1 72 ? -4.409 -0.127 15.862 1.00 98.44 72 LEU A C 1
ATOM 558 O O . LEU A 1 72 ? -5.200 -0.446 16.752 1.00 98.44 72 LEU A O 1
ATOM 562 N N . LEU A 1 73 ? -3.312 -0.842 15.592 1.00 98.38 73 LEU A N 1
ATOM 563 C CA . LEU A 1 73 ? -2.949 -2.051 16.339 1.00 98.38 73 LEU A CA 1
ATOM 564 C C . LEU A 1 73 ? -2.764 -1.761 17.831 1.00 98.38 73 LEU A C 1
ATOM 566 O O . LEU A 1 73 ? -3.329 -2.465 18.668 1.00 98.38 73 LEU A O 1
ATOM 570 N N . LEU A 1 74 ? -2.044 -0.692 18.176 1.00 98.12 74 LEU A N 1
ATOM 571 C CA . LEU A 1 74 ? -1.754 -0.336 19.568 1.00 98.12 74 LEU A CA 1
ATOM 572 C C . LEU A 1 74 ? -3.007 0.064 20.362 1.00 98.12 74 LEU A C 1
ATOM 574 O O . LEU A 1 74 ? -3.141 -0.296 21.538 1.00 98.12 74 LEU A O 1
ATOM 578 N N . VAL A 1 75 ? -3.932 0.804 19.742 1.00 97.25 75 VAL A N 1
ATOM 579 C CA . VAL A 1 75 ? -5.155 1.287 20.409 1.00 97.25 75 VAL A CA 1
ATOM 580 C C . VAL A 1 75 ? -6.304 0.279 20.361 1.00 97.25 75 VAL A C 1
ATOM 582 O O . VAL A 1 75 ? -7.229 0.377 21.167 1.00 97.25 75 VAL A O 1
ATOM 585 N N . SER A 1 76 ? -6.244 -0.730 19.484 1.00 96.31 76 SER A N 1
ATOM 586 C CA . SER A 1 76 ? -7.274 -1.773 19.342 1.00 96.31 76 SER A CA 1
ATOM 587 C C . SER A 1 76 ? -7.586 -2.516 20.651 1.00 96.31 76 SER A C 1
ATOM 589 O O . SER A 1 76 ? -8.713 -2.960 20.876 1.00 96.31 76 SER A O 1
ATOM 591 N N . ARG A 1 77 ? -6.616 -2.609 21.572 1.00 95.81 77 ARG A N 1
ATOM 592 C CA . ARG A 1 77 ? -6.800 -3.198 22.911 1.00 95.81 77 ARG A CA 1
ATOM 593 C C . ARG A 1 77 ? -7.825 -2.454 23.772 1.00 95.81 77 ARG A C 1
ATOM 595 O O . ARG A 1 77 ? -8.303 -3.005 24.759 1.00 95.81 77 ARG A O 1
ATOM 602 N N . TRP A 1 78 ? -8.157 -1.212 23.421 1.00 94.81 78 TRP A N 1
ATOM 603 C CA . TRP A 1 78 ? -9.197 -0.417 24.077 1.00 94.81 78 TRP A CA 1
ATOM 604 C C . TRP A 1 78 ? -10.579 -0.584 23.436 1.00 94.81 78 TRP A C 1
ATOM 606 O O . TRP A 1 78 ? -11.550 -0.057 23.972 1.00 94.81 78 TRP A O 1
ATOM 616 N N . MET A 1 79 ? -10.676 -1.311 22.320 1.00 94.62 79 MET A N 1
ATOM 617 C CA . MET A 1 79 ? -11.927 -1.558 21.602 1.00 94.62 79 MET A CA 1
ATOM 618 C C . MET A 1 79 ? -12.632 -2.829 22.110 1.00 94.62 79 MET A C 1
ATOM 620 O O . MET A 1 79 ? -11.946 -3.764 22.551 1.00 94.62 79 MET A O 1
ATOM 624 N N . PRO A 1 80 ? -13.974 -2.915 22.008 1.00 94.00 80 PRO A N 1
ATOM 625 C CA . PRO A 1 80 ? -14.729 -4.155 22.187 1.00 94.00 80 PRO A CA 1
ATOM 626 C C . PRO A 1 80 ? -14.232 -5.273 21.265 1.00 94.00 80 PRO A C 1
ATOM 628 O O . PRO A 1 80 ? -13.658 -5.012 20.208 1.00 94.00 80 PRO A O 1
ATOM 631 N N . GLN A 1 81 ? -14.466 -6.532 21.642 1.00 92.69 81 GLN A N 1
ATOM 632 C CA . GLN A 1 81 ? -13.875 -7.693 20.965 1.00 92.69 81 GLN A CA 1
ATOM 633 C C . GLN A 1 81 ? -14.192 -7.752 19.461 1.00 92.69 81 GLN A C 1
ATOM 635 O O . GLN A 1 81 ? -13.300 -8.034 18.662 1.00 92.69 81 GLN A O 1
ATOM 640 N N . GLN A 1 82 ? -15.435 -7.466 19.064 1.00 92.50 82 GLN A N 1
ATOM 641 C CA . GLN A 1 82 ? -15.844 -7.520 17.658 1.00 92.50 82 GLN A CA 1
ATOM 642 C C . GLN A 1 82 ? -15.164 -6.427 16.826 1.00 92.50 82 GLN A C 1
ATOM 644 O O . GLN A 1 82 ? -14.589 -6.727 15.784 1.00 92.50 82 GLN A O 1
ATOM 649 N N . GLN A 1 83 ? -15.142 -5.188 17.324 1.00 95.88 83 GLN A N 1
ATOM 650 C CA . GLN A 1 83 ? -14.433 -4.075 16.691 1.00 95.88 83 GLN A CA 1
ATOM 651 C C . GLN A 1 83 ? -12.917 -4.327 16.625 1.00 95.88 83 GLN A C 1
ATOM 653 O O . GLN A 1 83 ? -12.282 -4.090 15.598 1.00 95.88 83 GLN A O 1
ATOM 658 N N . ARG A 1 84 ? -12.339 -4.865 17.706 1.00 96.94 84 ARG A N 1
ATOM 659 C CA . ARG A 1 84 ? -10.910 -5.171 17.822 1.00 96.94 84 ARG A CA 1
ATOM 660 C C . ARG A 1 84 ? -10.440 -6.134 16.740 1.00 96.94 84 ARG A C 1
ATOM 662 O O . ARG A 1 84 ? -9.394 -5.884 16.158 1.00 96.94 84 ARG A O 1
ATOM 669 N N . LYS A 1 85 ? -11.192 -7.204 16.457 1.00 97.44 85 LYS A N 1
ATOM 670 C CA . LYS A 1 85 ? -10.831 -8.176 15.407 1.00 97.44 85 LYS A CA 1
ATOM 671 C C . LYS A 1 85 ? -10.617 -7.481 14.059 1.00 97.44 85 LYS A C 1
ATOM 673 O O . LYS A 1 85 ? -9.585 -7.680 13.428 1.00 97.44 85 LYS A O 1
ATOM 678 N N . TRP A 1 86 ? -11.544 -6.610 13.668 1.00 98.31 86 TRP A N 1
ATOM 679 C CA . TRP A 1 86 ? -11.450 -5.857 12.416 1.00 98.31 86 TRP A CA 1
ATOM 680 C C . TRP A 1 86 ? -10.317 -4.829 12.426 1.00 98.31 86 TRP A C 1
ATOM 682 O O . TRP A 1 86 ? -9.578 -4.739 11.451 1.00 98.31 86 TRP A O 1
ATOM 692 N N . ALA A 1 87 ? -10.113 -4.121 13.541 1.00 98.19 87 ALA A N 1
ATOM 693 C CA . ALA A 1 87 ? -8.992 -3.192 13.692 1.00 98.19 87 ALA A CA 1
ATOM 694 C C . ALA A 1 87 ? -7.623 -3.894 13.594 1.00 98.19 87 ALA A C 1
ATOM 696 O O . ALA A 1 87 ? -6.687 -3.339 13.024 1.00 98.19 87 ALA A O 1
ATOM 697 N N . TRP A 1 88 ? -7.512 -5.122 14.111 1.00 98.06 88 TRP A N 1
ATOM 698 C CA . TRP A 1 88 ? -6.309 -5.947 13.985 1.00 98.06 88 TRP A CA 1
ATOM 699 C C . TRP A 1 88 ? -6.045 -6.368 12.546 1.00 98.06 88 TRP A C 1
ATOM 701 O O . TRP A 1 88 ? -4.934 -6.178 12.062 1.00 98.06 88 TRP A O 1
ATOM 711 N N . VAL A 1 89 ? -7.056 -6.908 11.860 1.00 98.31 89 VAL A N 1
ATOM 712 C CA . VAL A 1 89 ? -6.932 -7.296 10.445 1.00 98.31 89 VAL A CA 1
ATOM 713 C C . VAL A 1 89 ? -6.508 -6.092 9.605 1.00 98.31 89 VAL A C 1
ATOM 715 O O . VAL A 1 89 ? -5.539 -6.185 8.858 1.00 98.31 89 VAL A O 1
ATOM 718 N N . ALA A 1 90 ? -7.163 -4.946 9.800 1.00 98.56 90 ALA A N 1
ATOM 719 C CA . ALA A 1 90 ? -6.835 -3.700 9.118 1.00 98.56 90 ALA A CA 1
ATOM 720 C C . ALA A 1 90 ? -5.374 -3.279 9.359 1.00 98.56 90 ALA A C 1
ATOM 722 O O . ALA A 1 90 ? -4.590 -3.146 8.423 1.00 98.56 90 ALA A O 1
ATOM 723 N N . GLY A 1 91 ? -4.966 -3.143 10.623 1.00 98.50 91 GLY A N 1
ATOM 724 C CA . GLY A 1 91 ? -3.607 -2.722 10.960 1.00 98.50 91 GLY A CA 1
ATOM 725 C C . GLY A 1 91 ? -2.523 -3.695 10.478 1.00 98.50 91 GLY A C 1
ATOM 726 O O . GLY A 1 91 ? -1.493 -3.255 9.971 1.00 98.50 91 GLY A O 1
ATOM 727 N N . LEU A 1 92 ? -2.749 -5.012 10.581 1.00 98.62 92 LEU A N 1
ATOM 728 C CA . LEU A 1 92 ? -1.787 -6.027 10.138 1.00 98.62 92 LEU A CA 1
ATOM 729 C C . LEU A 1 92 ? -1.639 -6.046 8.617 1.00 98.62 92 LEU A C 1
ATOM 731 O O . LEU A 1 92 ? -0.514 -6.006 8.123 1.00 98.62 92 LEU A O 1
ATOM 735 N N . CYS A 1 93 ? -2.747 -6.057 7.870 1.00 98.62 93 CYS A N 1
ATOM 736 C CA . CYS A 1 93 ? -2.700 -5.965 6.411 1.00 98.62 93 CYS A CA 1
ATOM 737 C C . CYS A 1 93 ? -1.996 -4.675 5.968 1.00 98.62 93 CYS A C 1
ATOM 739 O O . CYS A 1 93 ? -1.165 -4.714 5.061 1.00 98.62 93 CYS A O 1
ATOM 741 N N . GLY A 1 94 ? -2.262 -3.552 6.645 1.00 98.25 94 GLY A N 1
ATOM 742 C CA . GLY A 1 94 ? -1.582 -2.289 6.378 1.00 98.25 94 GLY A CA 1
ATOM 743 C C . GLY A 1 94 ? -0.074 -2.344 6.587 1.00 98.25 94 GLY A C 1
ATOM 744 O O . GLY A 1 94 ? 0.673 -1.954 5.690 1.00 98.25 94 GLY A O 1
ATOM 745 N N . LEU A 1 95 ? 0.394 -2.903 7.706 1.00 98.50 95 LEU A N 1
ATOM 746 C CA . LEU A 1 95 ? 1.830 -3.060 7.947 1.00 98.50 95 LEU A CA 1
ATOM 747 C C . LEU A 1 95 ? 2.495 -4.022 6.959 1.00 98.50 95 LEU A C 1
ATOM 749 O O . LEU A 1 95 ? 3.588 -3.722 6.487 1.00 98.50 95 LEU A O 1
ATOM 753 N N . ILE A 1 96 ? 1.842 -5.130 6.597 1.00 98.56 96 ILE A N 1
ATOM 754 C CA . ILE A 1 96 ? 2.363 -6.060 5.582 1.00 98.56 96 ILE A CA 1
ATOM 755 C C . ILE A 1 96 ? 2.564 -5.330 4.250 1.00 98.56 96 ILE A C 1
ATOM 757 O O . ILE A 1 96 ? 3.628 -5.447 3.642 1.00 98.56 96 ILE A O 1
ATOM 761 N N . VAL A 1 97 ? 1.582 -4.531 3.818 1.00 98.19 97 VAL A N 1
ATOM 762 C CA . VAL A 1 97 ? 1.694 -3.724 2.594 1.00 98.19 97 VAL A CA 1
ATOM 763 C C . VAL A 1 97 ? 2.846 -2.731 2.687 1.00 98.19 97 VAL A C 1
ATOM 765 O O . VAL A 1 97 ? 3.613 -2.609 1.734 1.00 98.19 97 VAL A O 1
ATOM 768 N N . VAL A 1 98 ? 2.985 -2.019 3.806 1.00 98.12 98 VAL A N 1
ATOM 769 C CA . VAL A 1 98 ? 4.056 -1.029 3.994 1.00 98.12 98 VAL A CA 1
ATOM 770 C C . VAL A 1 98 ? 5.427 -1.698 3.938 1.00 98.12 98 VAL A C 1
ATOM 772 O O . VAL A 1 98 ? 6.302 -1.233 3.211 1.00 98.12 98 VAL A O 1
ATOM 775 N N . ILE A 1 99 ? 5.604 -2.813 4.649 1.00 98.31 99 ILE A N 1
ATOM 776 C CA . ILE A 1 99 ? 6.859 -3.571 4.649 1.00 98.31 99 ILE A CA 1
ATOM 777 C C . ILE A 1 99 ? 7.176 -4.036 3.228 1.00 98.31 99 ILE A C 1
ATOM 779 O O . ILE A 1 99 ? 8.250 -3.723 2.726 1.00 98.31 99 ILE A O 1
ATOM 783 N N . ALA A 1 100 ? 6.229 -4.690 2.549 1.00 97.44 100 ALA A N 1
ATOM 784 C CA . ALA A 1 100 ? 6.403 -5.125 1.164 1.00 97.44 100 ALA A CA 1
ATOM 785 C C . ALA A 1 100 ? 6.707 -3.950 0.220 1.00 97.44 100 ALA A C 1
ATOM 787 O O . ALA A 1 100 ? 7.500 -4.081 -0.710 1.00 97.44 100 ALA A O 1
ATOM 788 N N . THR A 1 101 ? 6.115 -2.777 0.459 1.00 96.62 101 THR A N 1
ATOM 789 C CA . THR A 1 101 ? 6.381 -1.576 -0.340 1.00 96.62 101 THR A CA 1
ATOM 790 C C . THR A 1 101 ? 7.852 -1.196 -0.265 1.00 96.62 101 THR A C 1
ATOM 792 O O . THR A 1 101 ? 8.477 -1.037 -1.307 1.00 96.62 101 THR A O 1
ATOM 795 N N . PHE A 1 102 ? 8.431 -1.116 0.931 1.00 96.62 102 PHE A N 1
ATOM 796 C CA . PHE A 1 102 ? 9.828 -0.706 1.084 1.00 96.62 102 PHE A CA 1
ATOM 797 C C . PHE A 1 102 ? 10.838 -1.805 0.750 1.00 96.62 102 PHE A C 1
ATOM 799 O O . PHE A 1 102 ? 11.922 -1.495 0.263 1.00 96.62 102 PHE A O 1
ATOM 806 N N . THR A 1 103 ? 10.509 -3.076 0.983 1.00 96.94 103 THR A N 1
ATOM 807 C CA . THR A 1 103 ? 11.452 -4.184 0.760 1.00 96.94 103 THR A CA 1
ATOM 808 C C . THR A 1 103 ? 11.407 -4.749 -0.655 1.00 96.94 103 THR A C 1
ATOM 810 O O . THR A 1 103 ? 12.399 -5.316 -1.106 1.00 96.94 103 THR A O 1
ATOM 813 N N . PHE A 1 104 ? 10.286 -4.593 -1.365 1.00 97.12 104 PHE A N 1
ATOM 814 C CA . PHE A 1 104 ? 10.069 -5.212 -2.671 1.00 97.12 104 PHE A CA 1
ATOM 815 C C . PHE A 1 104 ? 9.709 -4.198 -3.764 1.00 97.12 104 PHE A C 1
ATOM 817 O O . PHE A 1 104 ? 10.442 -4.076 -4.743 1.00 97.12 104 PHE A O 1
ATOM 824 N N . PHE A 1 105 ? 8.625 -3.430 -3.609 1.00 96.56 105 PHE A N 1
ATOM 825 C CA . PHE A 1 105 ? 8.130 -2.567 -4.696 1.00 96.56 105 PHE A CA 1
ATOM 826 C C . PHE A 1 105 ? 9.020 -1.347 -4.951 1.00 96.56 105 PHE A C 1
ATOM 828 O O . PHE A 1 105 ? 9.352 -1.051 -6.097 1.00 96.56 105 PHE A O 1
ATOM 835 N N . PHE A 1 106 ? 9.428 -0.649 -3.893 1.00 95.75 106 PHE A N 1
ATOM 836 C CA . PHE A 1 106 ? 10.229 0.566 -3.988 1.00 95.75 106 PHE A CA 1
ATOM 837 C C . PHE A 1 106 ? 11.598 0.317 -4.650 1.00 95.75 106 PHE A C 1
ATOM 839 O O . PHE A 1 106 ? 11.918 1.041 -5.593 1.00 95.75 106 PHE A O 1
ATOM 846 N N . PRO A 1 107 ? 12.368 -0.734 -4.291 1.00 97.00 107 PRO A N 1
ATOM 847 C CA . PRO A 1 107 ? 13.604 -1.068 -5.001 1.00 97.00 107 PRO A CA 1
ATOM 848 C C . PRO A 1 107 ? 13.398 -1.357 -6.492 1.00 97.00 107 PRO A C 1
ATOM 850 O O . PRO A 1 107 ? 14.235 -0.972 -7.310 1.00 97.00 107 PRO A O 1
ATOM 853 N N . ILE A 1 108 ? 12.297 -2.024 -6.862 1.00 97.44 108 ILE A N 1
ATOM 854 C CA . ILE A 1 108 ? 11.986 -2.297 -8.270 1.00 97.44 108 ILE A CA 1
ATOM 855 C C . ILE A 1 108 ? 11.723 -0.988 -9.017 1.00 97.44 108 ILE A C 1
ATOM 857 O O . ILE A 1 108 ? 12.334 -0.762 -10.062 1.00 97.44 108 ILE A O 1
ATOM 861 N N . LEU A 1 109 ? 10.874 -0.109 -8.477 1.00 96.31 109 LEU A N 1
ATOM 862 C CA . LEU A 1 109 ? 10.563 1.186 -9.091 1.00 96.31 109 LEU A CA 1
ATOM 863 C C . LEU A 1 109 ? 11.801 2.079 -9.207 1.00 96.31 109 LEU A C 1
ATOM 865 O O . LEU A 1 109 ? 12.012 2.694 -10.246 1.00 96.31 109 LEU A O 1
ATOM 869 N N . GLN A 1 110 ? 12.672 2.105 -8.195 1.00 96.06 110 GLN A N 1
ATOM 870 C CA . GLN A 1 110 ? 13.919 2.870 -8.272 1.00 96.06 110 GLN A CA 1
ATOM 871 C C . GLN A 1 110 ? 14.833 2.382 -9.397 1.00 96.06 110 GLN A C 1
ATOM 873 O O . GLN A 1 110 ? 15.365 3.203 -10.136 1.00 96.06 110 GLN A O 1
ATOM 878 N N . LYS A 1 111 ? 15.003 1.065 -9.551 1.00 97.12 111 LYS A N 1
ATOM 879 C CA . LYS A 1 111 ? 15.844 0.491 -10.613 1.00 97.12 111 LYS A CA 1
ATOM 880 C C . LYS A 1 111 ? 15.232 0.643 -12.005 1.00 97.12 111 LYS A C 1
ATOM 882 O O . LYS A 1 111 ? 15.965 0.791 -12.976 1.00 97.12 111 LYS A O 1
ATOM 887 N N . THR A 1 112 ? 13.907 0.573 -12.103 1.00 96.06 112 THR A N 1
ATOM 888 C CA . THR A 1 112 ? 13.177 0.632 -13.374 1.00 96.06 112 THR A CA 1
ATOM 889 C C . THR A 1 112 ? 12.766 2.064 -13.688 1.00 96.06 112 THR A C 1
ATOM 891 O O . THR A 1 112 ? 13.524 2.770 -14.333 1.00 96.06 112 THR A O 1
ATOM 894 N N . GLU A 1 113 ? 11.620 2.522 -13.203 1.00 94.88 113 GLU A N 1
ATOM 895 C CA . GLU A 1 113 ? 11.072 3.854 -13.471 1.00 94.88 113 GLU A CA 1
ATOM 896 C C . GLU A 1 113 ? 12.011 5.010 -13.071 1.00 94.88 113 GLU A C 1
ATOM 898 O O . GLU A 1 113 ? 12.115 6.000 -13.791 1.00 94.88 113 GLU A O 1
ATOM 903 N N . GLY A 1 114 ? 12.709 4.899 -11.937 1.00 94.88 114 GLY A N 1
ATOM 904 C CA . GLY A 1 114 ? 13.577 5.962 -11.419 1.00 94.88 114 GLY A CA 1
ATOM 905 C C . GLY A 1 114 ? 14.906 6.093 -12.159 1.00 94.88 114 GLY A C 1
ATOM 906 O O . GLY A 1 114 ? 15.266 7.186 -12.584 1.00 94.88 114 GLY A O 1
ATOM 907 N N . ALA A 1 115 ? 15.629 4.985 -12.304 1.00 96.50 115 ALA A N 1
ATOM 908 C CA . ALA A 1 115 ? 16.938 4.930 -12.952 1.00 96.50 115 ALA A CA 1
ATOM 909 C C . ALA A 1 115 ? 16.863 4.541 -14.437 1.00 96.50 115 ALA A C 1
ATOM 911 O O . ALA A 1 115 ? 17.898 4.306 -15.053 1.00 96.50 115 ALA A O 1
ATOM 912 N N . GLN A 1 116 ? 15.660 4.414 -15.003 1.00 96.94 116 GLN A N 1
ATOM 913 C CA . GLN A 1 116 ? 15.409 4.025 -16.399 1.00 96.94 116 GLN A CA 1
ATOM 914 C C . GLN A 1 116 ? 16.075 2.692 -16.795 1.00 96.94 116 GLN A C 1
ATOM 916 O O . GLN A 1 116 ? 16.436 2.471 -17.951 1.00 96.94 116 GLN A O 1
ATOM 921 N N . GLY A 1 117 ? 16.266 1.784 -15.831 1.00 96.31 117 GLY A N 1
ATOM 922 C CA . GLY A 1 117 ? 16.974 0.522 -16.049 1.00 96.31 117 GLY A CA 1
ATOM 923 C C . GLY A 1 117 ? 18.487 0.667 -16.248 1.00 96.31 117 GLY A C 1
ATOM 924 O O . GLY A 1 117 ? 19.112 -0.255 -16.770 1.00 96.31 117 GLY A O 1
ATOM 925 N N . ALA A 1 118 ? 19.090 1.798 -15.865 1.00 96.44 118 ALA A N 1
ATOM 926 C CA . ALA A 1 118 ? 20.529 2.011 -15.978 1.00 96.44 118 ALA A CA 1
ATOM 927 C C . ALA A 1 118 ? 21.320 0.896 -15.271 1.00 96.44 118 ALA A C 1
ATOM 929 O O . ALA A 1 118 ? 21.072 0.568 -14.110 1.00 96.44 118 ALA A O 1
ATOM 930 N N . GLY A 1 119 ? 22.280 0.311 -15.991 1.00 96.00 119 GLY A N 1
ATOM 931 C CA . GLY A 1 119 ? 23.098 -0.801 -15.501 1.00 96.00 119 GLY A CA 1
ATOM 932 C C . GLY A 1 119 ? 22.412 -2.172 -15.511 1.00 96.00 119 GLY A C 1
ATOM 933 O O . GLY A 1 119 ? 23.041 -3.138 -15.093 1.00 96.00 119 GLY A O 1
ATOM 934 N N . LEU A 1 120 ? 21.167 -2.278 -15.990 1.00 97.81 120 LEU A N 1
ATOM 935 C CA . LEU A 1 120 ? 20.447 -3.545 -16.136 1.00 97.81 120 LEU A CA 1
ATOM 936 C C . LEU A 1 120 ? 20.390 -4.008 -17.594 1.00 97.81 120 LEU A C 1
ATOM 938 O O . LEU A 1 120 ? 20.280 -3.207 -18.530 1.00 97.81 120 LEU A O 1
ATOM 942 N N . SER A 1 121 ? 20.391 -5.325 -17.789 1.00 98.19 121 SER A N 1
ATOM 943 C CA . SER A 1 121 ? 20.089 -5.921 -19.090 1.00 98.19 121 SER A CA 1
ATOM 944 C C . SER A 1 121 ? 18.605 -5.747 -19.453 1.00 98.19 121 SER A C 1
ATOM 946 O O . SER A 1 121 ? 17.750 -5.492 -18.600 1.00 98.19 121 SER A O 1
ATOM 948 N N . GLY A 1 122 ? 18.269 -5.910 -20.737 1.00 98.00 122 GLY A N 1
ATOM 949 C CA . GLY A 1 122 ? 16.869 -5.885 -21.179 1.00 98.00 122 GLY A CA 1
ATOM 950 C C . GLY A 1 122 ? 16.016 -6.957 -20.489 1.00 98.00 122 GLY A C 1
ATOM 951 O O . GLY A 1 122 ? 14.904 -6.674 -20.050 1.00 98.00 122 GLY A O 1
ATOM 952 N N . GLU A 1 123 ? 16.566 -8.160 -20.315 1.00 98.19 123 GLU A N 1
ATOM 953 C CA . GLU A 1 123 ? 15.899 -9.272 -19.629 1.00 98.19 123 GLU A CA 1
ATOM 954 C C . GLU A 1 123 ? 15.656 -8.977 -18.145 1.00 98.19 123 GLU A C 1
ATOM 956 O O . GLU A 1 123 ? 14.593 -9.295 -17.609 1.00 98.19 123 GLU A O 1
ATOM 961 N N . GLU A 1 124 ? 16.612 -8.330 -17.472 1.00 98.31 124 GLU A N 1
ATOM 962 C CA . GLU A 1 124 ? 16.461 -7.938 -16.072 1.00 98.31 124 GLU A CA 1
ATOM 963 C C . GLU A 1 124 ? 15.359 -6.898 -15.889 1.00 98.31 124 GLU A C 1
ATOM 965 O O . GLU A 1 124 ? 14.553 -7.031 -14.966 1.00 98.31 124 GLU A O 1
ATOM 970 N N . ILE A 1 125 ? 15.289 -5.904 -16.782 1.00 98.44 125 ILE A N 1
ATOM 971 C CA . ILE A 1 125 ? 14.208 -4.911 -16.799 1.00 98.44 125 ILE A CA 1
ATOM 972 C C . ILE A 1 125 ? 12.866 -5.625 -16.967 1.00 98.44 125 ILE A C 1
ATOM 974 O O . ILE A 1 125 ? 11.979 -5.465 -16.129 1.00 98.44 125 ILE A O 1
ATOM 978 N N . VAL A 1 126 ? 12.730 -6.462 -17.999 1.00 98.56 126 VAL A N 1
ATOM 979 C CA . VAL A 1 126 ? 11.501 -7.221 -18.278 1.00 98.56 126 VAL A CA 1
ATOM 980 C C . VAL A 1 126 ? 11.080 -8.035 -17.050 1.00 98.56 126 VAL A C 1
ATOM 982 O O . VAL A 1 126 ? 9.945 -7.912 -16.582 1.00 98.56 126 VAL A O 1
ATOM 985 N N . ARG A 1 127 ? 12.005 -8.795 -16.454 1.00 98.50 127 ARG A N 1
ATOM 986 C CA . ARG A 1 127 ? 11.748 -9.604 -15.254 1.00 98.50 127 ARG A CA 1
ATOM 987 C C . ARG A 1 127 ? 11.244 -8.761 -14.083 1.00 98.50 127 ARG A C 1
ATOM 989 O O . ARG A 1 127 ? 10.244 -9.126 -13.466 1.00 98.50 127 ARG A O 1
ATOM 996 N N . LEU A 1 128 ? 11.922 -7.659 -13.760 1.00 98.38 128 LEU A N 1
ATOM 997 C CA . LEU A 1 128 ? 11.554 -6.801 -12.629 1.00 98.38 128 LEU A CA 1
ATOM 998 C C . LEU A 1 128 ? 10.176 -6.167 -12.828 1.00 98.38 128 LEU A C 1
ATOM 1000 O O . LEU A 1 128 ? 9.367 -6.148 -11.902 1.00 98.38 128 LEU A O 1
ATOM 1004 N N . VAL A 1 129 ? 9.874 -5.701 -14.039 1.00 98.06 129 VAL A N 1
ATOM 1005 C CA . VAL A 1 129 ? 8.576 -5.088 -14.336 1.00 98.06 129 VAL A CA 1
ATOM 1006 C C . VAL A 1 129 ? 7.447 -6.120 -14.303 1.00 98.06 129 VAL A C 1
ATOM 1008 O O . VAL A 1 129 ? 6.379 -5.838 -13.759 1.00 98.06 129 VAL A O 1
ATOM 1011 N N . HIS A 1 130 ? 7.669 -7.342 -14.793 1.00 98.12 130 HIS A N 1
ATOM 1012 C CA . HIS A 1 130 ? 6.687 -8.422 -14.647 1.00 98.12 130 HIS A CA 1
ATOM 1013 C C . HIS A 1 130 ? 6.461 -8.815 -13.186 1.00 98.12 130 HIS A C 1
ATOM 1015 O O . HIS A 1 130 ? 5.312 -9.028 -12.789 1.00 98.12 130 HIS A O 1
ATOM 1021 N N . GLN A 1 131 ? 7.522 -8.870 -12.375 1.00 97.75 131 GLN A N 1
ATOM 1022 C CA . GLN A 1 131 ? 7.409 -9.101 -10.935 1.00 97.75 131 GLN A CA 1
ATOM 1023 C C . GLN A 1 131 ? 6.582 -8.002 -10.268 1.00 97.75 131 GLN A C 1
ATOM 1025 O O . GLN A 1 131 ? 5.626 -8.315 -9.561 1.00 97.75 131 GLN A O 1
ATOM 1030 N N . PHE A 1 132 ? 6.893 -6.734 -10.548 1.00 97.38 132 PHE A N 1
ATOM 1031 C CA . PHE A 1 132 ? 6.132 -5.591 -10.053 1.00 97.38 132 PHE A CA 1
ATOM 1032 C C . PHE A 1 132 ? 4.648 -5.719 -10.407 1.00 97.38 132 PHE A C 1
ATOM 1034 O O . PHE A 1 132 ? 3.816 -5.777 -9.506 1.00 97.38 132 PHE A O 1
ATOM 1041 N N . LYS A 1 133 ? 4.316 -5.863 -11.699 1.00 96.81 133 LYS A N 1
ATOM 1042 C CA . LYS A 1 133 ? 2.928 -5.935 -12.191 1.00 96.81 133 LYS A CA 1
ATOM 1043 C C . LYS A 1 133 ? 2.153 -7.110 -11.596 1.00 96.81 133 LYS A C 1
ATOM 1045 O O . LYS A 1 133 ? 0.994 -6.952 -11.227 1.00 96.81 133 LYS A O 1
ATOM 1050 N N . THR A 1 134 ? 2.788 -8.275 -11.481 1.00 96.56 134 THR A N 1
ATOM 1051 C CA . THR A 1 134 ? 2.151 -9.478 -10.923 1.00 96.56 134 THR A CA 1
ATOM 1052 C C . THR A 1 134 ? 1.833 -9.296 -9.441 1.00 96.56 134 THR A C 1
ATOM 1054 O O . THR A 1 134 ? 0.693 -9.482 -9.020 1.00 96.56 134 THR A O 1
ATOM 1057 N N . TRP A 1 135 ? 2.821 -8.883 -8.644 1.00 97.19 135 TRP A N 1
ATOM 1058 C CA . TRP A 1 135 ? 2.649 -8.725 -7.199 1.00 97.19 135 TRP A CA 1
ATOM 1059 C C . TRP A 1 135 ? 1.793 -7.514 -6.822 1.00 97.19 135 TRP A C 1
ATOM 1061 O O . TRP A 1 135 ? 1.223 -7.485 -5.728 1.00 97.19 135 TRP A O 1
ATOM 1071 N N . HIS A 1 136 ? 1.637 -6.545 -7.728 1.00 95.88 136 HIS A N 1
ATOM 1072 C CA . HIS A 1 136 ? 0.760 -5.391 -7.532 1.00 95.88 136 HIS A CA 1
ATOM 1073 C C . HIS A 1 136 ? -0.690 -5.793 -7.258 1.00 95.88 136 HIS A C 1
ATOM 1075 O O . HIS A 1 136 ? -1.338 -5.197 -6.401 1.00 95.88 136 HIS A O 1
ATOM 1081 N N . TRP A 1 137 ? -1.180 -6.857 -7.904 1.00 95.94 137 TRP A N 1
ATOM 1082 C CA . TRP A 1 137 ? -2.514 -7.405 -7.639 1.00 95.94 137 TRP A CA 1
ATOM 1083 C C . TRP A 1 137 ? -2.662 -7.887 -6.195 1.00 95.94 137 TRP A C 1
ATOM 1085 O O . TRP A 1 137 ? -3.632 -7.542 -5.520 1.00 95.94 137 TRP A O 1
ATOM 1095 N N . GLY A 1 138 ? -1.670 -8.622 -5.684 1.00 96.62 138 GLY A N 1
ATOM 1096 C CA . GLY A 1 138 ? -1.641 -9.042 -4.281 1.00 96.62 138 GLY A CA 1
ATOM 1097 C C . GLY A 1 138 ? -1.608 -7.847 -3.326 1.00 96.62 138 GLY A C 1
ATOM 1098 O O . GLY A 1 138 ? -2.321 -7.824 -2.321 1.00 96.62 138 GLY A O 1
ATOM 1099 N N . ARG A 1 139 ? -0.849 -6.802 -3.681 1.00 96.88 139 ARG A N 1
ATOM 1100 C CA . ARG A 1 139 ? -0.806 -5.540 -2.930 1.00 96.88 139 ARG A CA 1
ATOM 1101 C C . ARG A 1 139 ? -2.172 -4.854 -2.892 1.00 96.88 139 ARG A C 1
ATOM 1103 O O . ARG A 1 139 ? -2.561 -4.362 -1.837 1.00 96.88 139 ARG A O 1
ATOM 1110 N N . TRP A 1 140 ? -2.912 -4.834 -4.001 1.00 97.50 140 TRP A N 1
ATOM 1111 C CA . TRP A 1 140 ? -4.272 -4.287 -4.052 1.00 97.50 140 TRP A CA 1
ATOM 1112 C C . TRP A 1 140 ? -5.250 -5.069 -3.192 1.00 97.50 140 TRP A C 1
ATOM 1114 O O . TRP A 1 140 ? -5.981 -4.453 -2.424 1.00 97.50 140 TRP A O 1
ATOM 1124 N N . VAL A 1 141 ? -5.228 -6.402 -3.255 1.00 98.12 141 VAL A N 1
ATOM 1125 C CA . VAL A 1 141 ? -6.083 -7.240 -2.402 1.00 98.12 141 VAL A CA 1
ATOM 1126 C C . VAL A 1 141 ? -5.839 -6.928 -0.924 1.00 98.12 141 VAL A C 1
ATOM 1128 O O . VAL A 1 141 ? -6.793 -6.720 -0.175 1.00 98.12 141 VAL A O 1
ATOM 1131 N N . LEU A 1 142 ? -4.574 -6.816 -0.506 1.00 97.81 142 LEU A N 1
ATOM 1132 C CA . LEU A 1 142 ? -4.231 -6.470 0.875 1.00 97.81 142 LEU A CA 1
ATOM 1133 C C . LEU A 1 142 ? -4.613 -5.033 1.251 1.00 97.81 142 LEU A C 1
ATOM 1135 O O . LEU A 1 142 ? -5.114 -4.819 2.352 1.00 97.81 142 LEU A O 1
ATOM 1139 N N . LEU A 1 143 ? -4.404 -4.052 0.367 1.00 98.00 143 LEU A N 1
ATOM 1140 C CA . LEU A 1 143 ? -4.789 -2.654 0.605 1.00 98.00 143 LEU A CA 1
ATOM 1141 C C . LEU A 1 143 ? -6.302 -2.495 0.740 1.00 98.00 143 LEU A C 1
ATOM 1143 O O . LEU A 1 143 ? -6.776 -1.917 1.715 1.00 98.00 143 LEU A O 1
ATOM 1147 N N . ILE A 1 144 ? -7.057 -3.052 -0.206 1.00 98.44 144 ILE A N 1
ATOM 1148 C CA . ILE A 1 144 ? -8.519 -3.005 -0.205 1.00 98.44 144 ILE A CA 1
ATOM 1149 C C . ILE A 1 144 ? -9.052 -3.763 1.013 1.00 98.44 144 ILE A C 1
ATOM 1151 O O . ILE A 1 144 ? -9.889 -3.234 1.738 1.00 98.44 144 ILE A O 1
ATOM 1155 N N . GLY A 1 145 ? -8.529 -4.960 1.300 1.00 98.44 145 GLY A N 1
ATOM 1156 C CA . GLY A 1 145 ? -8.906 -5.733 2.485 1.00 98.44 145 GLY A CA 1
ATOM 1157 C C . GLY A 1 145 ? -8.621 -4.987 3.791 1.00 98.44 145 GLY A C 1
ATOM 1158 O O . GLY A 1 145 ? -9.475 -4.940 4.676 1.00 98.44 145 GLY A O 1
ATOM 1159 N N . SER A 1 146 ? -7.461 -4.336 3.882 1.00 98.56 146 SER A N 1
ATOM 1160 C CA . SER A 1 146 ? -7.087 -3.478 5.007 1.00 98.56 146 SER A CA 1
ATOM 1161 C C . SER A 1 146 ? -8.066 -2.315 5.192 1.00 98.56 146 SER A C 1
ATOM 1163 O O . SER A 1 146 ? -8.577 -2.082 6.290 1.00 98.56 146 SER A O 1
ATOM 1165 N N . TRP A 1 147 ? -8.385 -1.613 4.102 1.00 98.62 147 TRP A N 1
ATOM 1166 C CA . TRP A 1 147 ? -9.290 -0.471 4.127 1.00 98.62 147 TRP A CA 1
ATOM 1167 C C . TRP A 1 147 ? -10.723 -0.876 4.493 1.00 98.62 147 TRP A C 1
ATOM 1169 O O . TRP A 1 147 ? -11.319 -0.261 5.377 1.00 98.62 147 TRP A O 1
ATOM 1179 N N . LEU A 1 148 ? -11.250 -1.950 3.897 1.00 98.62 148 LEU A N 1
ATOM 1180 C CA . LEU A 1 148 ? -12.579 -2.487 4.207 1.00 98.62 148 LEU A CA 1
ATOM 1181 C C . LEU A 1 148 ? -12.679 -2.969 5.660 1.00 98.62 148 LEU A C 1
ATOM 1183 O O . LEU A 1 148 ? -13.673 -2.695 6.334 1.00 98.62 148 LEU A O 1
ATOM 1187 N N . ALA A 1 149 ? -11.641 -3.631 6.179 1.00 98.56 149 ALA A N 1
ATOM 1188 C CA . ALA A 1 149 ? -11.581 -4.008 7.588 1.00 98.56 149 ALA A CA 1
ATOM 1189 C C . ALA A 1 149 ? -11.575 -2.769 8.503 1.00 98.56 149 ALA A C 1
ATOM 1191 O O . ALA A 1 149 ? -12.279 -2.745 9.515 1.00 98.56 149 ALA A O 1
ATOM 1192 N N . GLY A 1 150 ? -10.853 -1.709 8.123 1.00 98.31 150 GLY A N 1
ATOM 1193 C CA . GLY A 1 150 ? -10.868 -0.425 8.824 1.00 98.31 150 GLY A CA 1
ATOM 1194 C C . GLY A 1 150 ? -12.241 0.240 8.819 1.00 98.31 150 GLY A C 1
ATOM 1195 O O . GLY A 1 150 ? -12.717 0.656 9.872 1.00 98.31 150 GLY A O 1
ATOM 1196 N N . LEU A 1 151 ? -12.918 0.274 7.668 1.00 98.31 151 LEU A N 1
ATOM 1197 C CA . LEU A 1 151 ? -14.290 0.771 7.538 1.00 98.31 151 LEU A CA 1
ATOM 1198 C C . LEU A 1 151 ? -15.267 -0.037 8.397 1.00 98.31 151 LEU A C 1
ATOM 1200 O O . LEU A 1 151 ? -16.135 0.539 9.051 1.00 98.31 151 LEU A O 1
ATOM 1204 N N . ARG A 1 152 ? -15.106 -1.365 8.469 1.00 97.94 152 ARG A N 1
ATOM 1205 C CA . ARG A 1 152 ? -15.932 -2.204 9.345 1.00 97.94 152 ARG A CA 1
ATOM 1206 C C . ARG A 1 152 ? -15.679 -1.905 10.823 1.00 97.94 152 ARG A C 1
ATOM 1208 O O . ARG A 1 152 ? -16.639 -1.775 11.579 1.00 97.94 152 ARG A O 1
ATOM 1215 N N . ALA A 1 153 ? -14.419 -1.753 11.233 1.00 97.19 153 ALA A N 1
ATOM 1216 C CA . ALA A 1 153 ? -14.062 -1.354 12.597 1.00 97.19 153 ALA A CA 1
ATOM 1217 C C . ALA A 1 153 ? -14.562 0.061 12.943 1.00 97.19 153 ALA A C 1
ATOM 1219 O O . ALA A 1 153 ? -14.927 0.329 14.089 1.00 97.19 153 ALA A O 1
ATOM 1220 N N . PHE A 1 154 ? -14.583 0.956 11.957 1.00 95.44 154 PHE A N 1
ATOM 1221 C CA . PHE A 1 154 ? -15.118 2.304 12.079 1.00 95.44 154 PHE A CA 1
ATOM 1222 C C . PHE A 1 154 ? -16.641 2.289 12.259 1.00 95.44 154 PHE A C 1
ATOM 1224 O O . PHE A 1 154 ? -17.144 2.890 13.203 1.00 95.44 154 PHE A O 1
ATOM 1231 N N . ASN A 1 155 ? -17.369 1.535 11.433 1.00 95.88 155 ASN A N 1
ATOM 1232 C CA . ASN A 1 155 ? -18.823 1.394 11.536 1.00 95.88 155 ASN A CA 1
ATOM 1233 C C . ASN A 1 155 ? -19.247 0.833 12.911 1.00 95.88 155 ASN A C 1
ATOM 1235 O O . ASN A 1 155 ? -20.056 1.433 13.614 1.00 95.88 155 ASN A O 1
ATOM 1239 N N . LEU A 1 156 ? -18.574 -0.228 13.376 1.00 93.44 156 LEU A N 1
ATOM 1240 C CA . LEU A 1 156 ? -18.807 -0.823 14.703 1.00 93.44 156 LEU A CA 1
ATOM 1241 C C . LEU A 1 156 ? -18.486 0.122 15.876 1.00 93.44 156 LEU A C 1
ATOM 1243 O O . LEU A 1 156 ? -18.813 -0.186 17.017 1.00 93.44 156 LEU A O 1
ATOM 1247 N N . SER A 1 157 ? -17.817 1.252 15.628 1.00 87.25 157 SER A N 1
ATOM 1248 C CA . SER A 1 157 ? -17.573 2.272 16.652 1.00 87.25 157 SER A CA 1
ATOM 1249 C C . SER A 1 157 ? -18.779 3.187 16.899 1.00 87.25 157 SER A C 1
ATOM 1251 O O . SER A 1 157 ? -18.836 3.827 17.950 1.00 87.25 157 SER A O 1
ATOM 1253 N N . GLY A 1 158 ? -19.712 3.258 15.940 1.00 77.56 158 GLY A N 1
ATOM 1254 C CA . GLY A 1 158 ? -20.944 4.049 16.019 1.00 77.56 158 GLY A CA 1
ATOM 1255 C C . GLY A 1 158 ? -22.130 3.283 16.613 1.00 77.56 158 GLY A C 1
ATOM 1256 O O . GLY A 1 158 ? -23.012 3.898 17.209 1.00 77.56 158 GLY A O 1
ATOM 1257 N N . GLU A 1 159 ? -22.127 1.952 16.515 1.00 73.75 159 GLU A N 1
ATOM 1258 C CA . GLU A 1 159 ? -23.125 1.069 17.131 1.00 73.75 159 GLU A CA 1
ATOM 1259 C C . GLU A 1 159 ? -22.962 1.092 18.671 1.00 73.75 159 GLU A C 1
ATOM 1261 O O . GLU A 1 159 ? -22.101 0.428 19.250 1.00 73.75 159 GLU A O 1
ATOM 1266 N N . SER A 1 160 ? -23.753 1.919 19.363 1.00 53.56 160 SER A N 1
ATOM 1267 C CA . SER A 1 160 ? -23.792 1.954 20.833 1.00 53.56 160 SER A CA 1
ATOM 1268 C C . SER A 1 160 ? -24.685 0.825 21.378 1.00 53.56 160 SER A C 1
ATOM 1270 O O . SER A 1 160 ? -25.745 0.586 20.805 1.00 53.56 160 SER A O 1
ATOM 1272 N N . PRO A 1 161 ? -24.364 0.184 22.524 1.00 53.03 161 PRO A N 1
ATOM 1273 C CA . PRO A 1 161 ? -25.172 -0.907 23.097 1.00 53.03 161 PRO A CA 1
ATOM 1274 C C . PRO A 1 161 ? -26.615 -0.553 23.511 1.00 53.03 161 PRO A C 1
ATOM 1276 O O . PRO A 1 161 ? -27.325 -1.422 24.001 1.00 53.03 161 PRO A O 1
ATOM 1279 N N . GLN A 1 162 ? -27.055 0.702 23.379 1.00 46.84 162 GLN A N 1
ATOM 1280 C CA . GLN A 1 162 ? -28.360 1.162 23.873 1.00 46.84 162 GLN A CA 1
ATOM 1281 C C . GLN A 1 162 ? -29.531 0.916 22.910 1.00 46.84 162 GLN A C 1
ATOM 1283 O O . GLN A 1 162 ? -30.673 0.991 23.341 1.00 46.84 162 GLN A O 1
ATOM 1288 N N . GLN A 1 163 ? -29.294 0.551 21.646 1.00 45.38 163 GLN A N 1
ATOM 1289 C CA . GLN A 1 163 ? -30.383 0.345 20.673 1.00 45.38 163 GLN A CA 1
ATOM 1290 C C . GLN A 1 163 ? -31.137 -0.995 20.812 1.00 45.38 163 GLN A C 1
ATOM 1292 O O . GLN A 1 163 ? -32.061 -1.249 20.049 1.00 45.38 163 GLN A O 1
ATOM 1297 N N . GLY A 1 164 ? -30.777 -1.847 21.780 1.00 42.22 164 GLY A N 1
ATOM 1298 C CA . GLY A 1 164 ? -31.442 -3.137 22.021 1.00 42.22 164 GLY A CA 1
ATOM 1299 C C . GLY A 1 164 ? -32.340 -3.203 23.261 1.00 42.22 164 GLY A C 1
ATOM 1300 O O . GLY A 1 164 ? -32.894 -4.264 23.520 1.00 42.22 164 GLY A O 1
ATOM 1301 N N . ALA A 1 165 ? -32.456 -2.125 24.049 1.00 46.62 165 ALA A N 1
ATOM 1302 C CA . ALA A 1 165 ? -33.114 -2.158 25.364 1.00 46.62 165 ALA A CA 1
ATOM 1303 C C . ALA A 1 165 ? -34.435 -1.365 25.459 1.00 46.62 165 ALA A C 1
ATOM 1305 O O . ALA A 1 165 ? -35.039 -1.356 26.524 1.00 46.62 165 ALA A O 1
ATOM 1306 N N . GLU A 1 166 ? -34.899 -0.726 24.380 1.00 41.41 166 GLU A N 1
ATOM 1307 C CA . GLU A 1 166 ? -36.175 0.025 24.355 1.00 41.41 166 GLU A CA 1
ATOM 1308 C C . GLU A 1 166 ? -37.337 -0.731 23.681 1.00 41.41 166 GLU A C 1
ATOM 1310 O O . GLU A 1 166 ? -38.378 -0.145 23.399 1.00 41.41 166 GLU A O 1
ATOM 1315 N N . VAL A 1 167 ? -37.192 -2.035 23.423 1.00 48.47 167 VAL A N 1
ATOM 1316 C CA . VAL A 1 167 ? -38.277 -2.861 22.863 1.00 48.47 167 VAL A CA 1
ATOM 1317 C C . VAL A 1 167 ? -38.427 -4.152 23.664 1.00 48.47 167 VAL A C 1
ATOM 1319 O O . VAL A 1 167 ? -38.193 -5.228 23.129 1.00 48.47 167 VAL A O 1
ATOM 1322 N N . LEU A 1 168 ? -38.766 -4.034 24.949 1.00 41.72 168 LEU A N 1
ATOM 1323 C CA . LEU A 1 168 ? -39.436 -5.041 25.791 1.00 41.72 168 LEU A CA 1
ATOM 1324 C C . LEU A 1 168 ? -40.193 -4.309 26.918 1.00 41.72 168 LEU A C 1
ATOM 1326 O O . LEU A 1 168 ? -40.714 -5.004 27.817 1.00 41.72 168 LEU A O 1
#

Foldseek 3Di:
DVVLLVLLLVLLVLQLVLLVLVLVLLCCCLVPVLCQQPVDAPVSQLPQPCFPVCCVVCVPSLVSNLVSLVSLLVSLVVDDPVLSVLSPLLSVLSNVLSVCCVPQQVVLSCCGRHVSVPPHDRVRNVVSSVVNNVCSVVSSVSSVSSSVSSVVSNVVSPDDPPPPPPPD

pLDDT: mean 93.64, std 11.87, range [41.41, 98.75]

Sequence (168 aa):
MQKRKIVTQIVLWGFVLSAGLLTGGSIFEGAVLTPLWSHALPESVRQWPYGTVQSKFFAVATPLYALFSLALLLVSRWMPQQQRKWAWVAGLCGLIVVIATFTFFFPILQKTEGAQGAGLSGEEIVRLVHQFKTWHWGRWVLLIGSWLAGLRAFNLSGESPQQGAEVL

Secondary structure (DSSP, 8-state):
-HHHHHHHHHHHHHHHHHHHHHHHHHHHIIIIIHHHHHSSTTHHHHT-TT-STTHHHHHHHHHHHHHHHHHHHHHGGGS-HHHHHHHHHHHHHHHHHHHHIIIIIHHHHIIIIITTTTT--HHHHHHHHHHHHHHHHHHHHHHHHHHHHHHHHHHTTT--GGGGSS--